Protein AF-A0A392QJF7-F1 (afdb_monomer_lite)

Structure (mmCIF, N/CA/C/O backbone):
data_AF-A0A392QJF7-F1
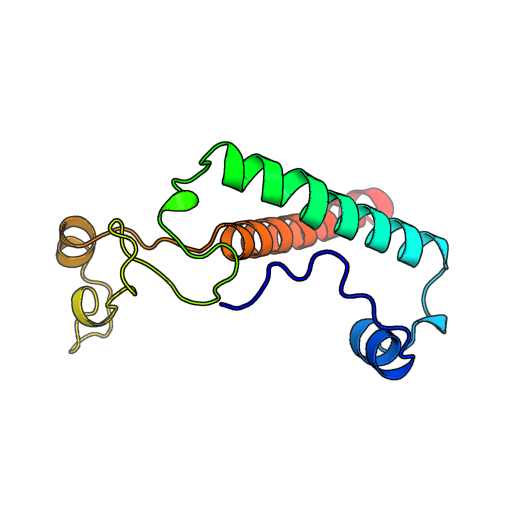#
_entry.id   AF-A0A392QJF7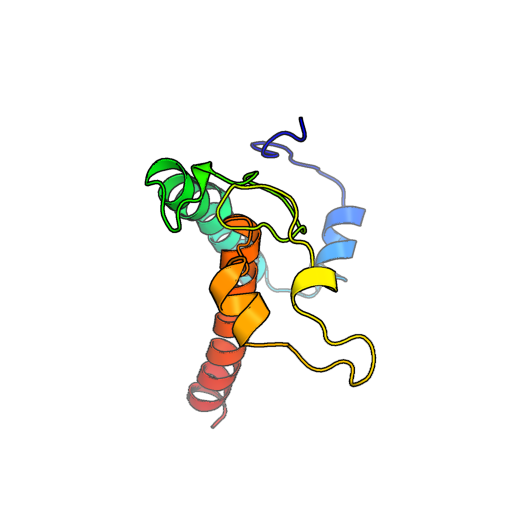-F1
#
loop_
_atom_site.group_PDB
_atom_site.id
_atom_site.type_symbol
_atom_site.label_atom_id
_atom_site.label_alt_id
_atom_site.label_comp_id
_atom_site.label_asym_id
_atom_site.label_entity_id
_atom_site.label_seq_id
_atom_site.pdbx_PDB_ins_code
_atom_site.Cartn_x
_atom_site.Cartn_y
_atom_site.Cartn_z
_atom_site.occupancy
_atom_site.B_iso_or_equiv
_atom_site.auth_seq_id
_atom_site.auth_comp_id
_atom_site.auth_asym_id
_atom_site.auth_atom_id
_atom_site.pdbx_PDB_model_num
ATOM 1 N N . MET A 1 1 ? -19.305 6.617 -4.515 1.00 39.62 1 MET A N 1
ATOM 2 C CA . MET A 1 1 ? -18.399 5.533 -4.952 1.00 39.62 1 MET A CA 1
ATOM 3 C C . MET A 1 1 ? -17.174 6.193 -5.564 1.00 39.62 1 MET A C 1
ATOM 5 O O . MET A 1 1 ? -17.334 6.914 -6.539 1.00 39.62 1 MET A O 1
ATOM 9 N N . LYS A 1 2 ? -15.989 6.063 -4.955 1.00 51.66 2 LYS A N 1
ATOM 10 C CA . LYS A 1 2 ? -14.737 6.485 -5.599 1.00 51.66 2 LYS A CA 1
ATOM 11 C C . LYS A 1 2 ? -14.326 5.339 -6.522 1.00 51.66 2 LYS A C 1
ATOM 13 O O . LYS A 1 2 ? -14.190 4.215 -6.050 1.00 51.66 2 LYS A O 1
ATOM 18 N N . GLY A 1 3 ? -14.277 5.592 -7.828 1.00 57.31 3 GLY A N 1
ATOM 19 C CA . GLY A 1 3 ? -13.896 4.577 -8.810 1.00 57.31 3 GLY A CA 1
ATOM 20 C C . GLY A 1 3 ? -12.467 4.085 -8.577 1.00 57.31 3 GLY A C 1
ATOM 21 O O . GLY A 1 3 ? -11.666 4.772 -7.950 1.00 57.31 3 GLY A O 1
ATOM 22 N N . LEU A 1 4 ? -12.146 2.910 -9.116 1.00 65.31 4 LEU A N 1
ATOM 23 C CA . LEU A 1 4 ? -10.823 2.282 -9.006 1.00 65.31 4 LEU A CA 1
ATOM 24 C C . LEU A 1 4 ? -9.702 3.093 -9.695 1.00 65.31 4 LEU A C 1
ATOM 26 O O . LEU A 1 4 ? -8.532 2.772 -9.547 1.00 65.31 4 LEU A O 1
ATOM 30 N N . GLY A 1 5 ? -10.052 4.134 -10.462 1.00 66.12 5 GLY A N 1
ATOM 31 C CA . GLY A 1 5 ? -9.090 4.968 -11.188 1.00 66.12 5 GLY A CA 1
ATOM 32 C C . GLY A 1 5 ? -8.476 4.290 -12.418 1.00 66.12 5 GLY A C 1
ATOM 33 O O . GLY A 1 5 ? -7.550 4.841 -13.008 1.00 66.12 5 GLY A O 1
ATOM 34 N N . ILE A 1 6 ? -8.991 3.121 -12.827 1.00 67.50 6 ILE A N 1
ATOM 35 C CA . ILE A 1 6 ? -8.566 2.413 -14.045 1.00 67.50 6 ILE A CA 1
ATOM 36 C C . ILE A 1 6 ? -8.667 3.369 -15.238 1.00 67.50 6 ILE A C 1
ATOM 38 O O . ILE A 1 6 ? -9.746 3.878 -15.537 1.00 67.50 6 ILE A O 1
ATOM 42 N N . GLY A 1 7 ? -7.542 3.600 -15.916 1.00 68.50 7 GLY A N 1
ATOM 43 C CA . GLY A 1 7 ? -7.481 4.459 -17.100 1.00 68.50 7 GLY A CA 1
ATOM 44 C C . GLY A 1 7 ? -7.513 5.968 -16.828 1.00 68.50 7 GLY A C 1
ATOM 45 O O . GLY A 1 7 ? -7.629 6.743 -17.775 1.00 68.50 7 GLY A O 1
ATOM 46 N N . SER A 1 8 ? -7.400 6.409 -15.570 1.00 72.19 8 SER A N 1
ATOM 47 C CA . SER A 1 8 ? -7.296 7.832 -15.228 1.00 72.19 8 SER A CA 1
ATOM 48 C C . SER A 1 8 ? -5.885 8.353 -15.516 1.00 72.19 8 SER A C 1
ATOM 50 O O . SER A 1 8 ? -5.061 8.479 -14.612 1.00 72.19 8 SER A O 1
ATOM 52 N N . PHE A 1 9 ? -5.598 8.640 -16.784 1.00 71.25 9 PHE A N 1
ATOM 53 C CA . PHE A 1 9 ? -4.339 9.251 -17.204 1.00 71.25 9 PHE A CA 1
ATOM 54 C C . PHE A 1 9 ? -4.475 10.773 -17.276 1.00 71.25 9 PHE A C 1
ATOM 56 O O . PHE A 1 9 ? -5.446 11.293 -17.822 1.00 71.25 9 PHE A O 1
ATOM 63 N N . ALA A 1 10 ? -3.477 11.482 -16.755 1.00 71.50 10 ALA A N 1
ATOM 64 C CA . ALA A 1 10 ? -3.340 12.924 -16.902 1.00 71.50 10 ALA A CA 1
ATOM 65 C C . ALA A 1 10 ? -2.040 13.225 -17.655 1.00 71.50 10 ALA A C 1
ATOM 67 O O . ALA A 1 10 ? -0.979 12.715 -17.298 1.00 71.50 10 ALA A O 1
ATOM 68 N N . LEU A 1 11 ? -2.126 14.056 -18.694 1.00 76.56 11 LEU A N 1
ATOM 69 C CA . LEU A 1 11 ? -0.970 14.581 -19.426 1.00 76.56 11 LEU A CA 1
ATOM 70 C C . LEU A 1 11 ? -0.654 15.992 -18.919 1.00 76.56 11 LEU A C 1
ATOM 72 O O . LEU A 1 11 ? -0.739 16.964 -19.664 1.00 76.56 11 LEU A O 1
ATOM 76 N N . ASP A 1 12 ? -0.356 16.103 -17.626 1.00 82.38 12 ASP A N 1
ATOM 77 C CA . ASP A 1 12 ? -0.013 17.369 -16.981 1.00 82.38 12 ASP A CA 1
ATOM 78 C C . ASP A 1 12 ? 1.422 17.330 -16.449 1.00 82.38 12 ASP A C 1
ATOM 80 O O . ASP A 1 12 ? 1.769 16.525 -15.582 1.00 82.38 12 ASP A O 1
ATOM 84 N N . TRP A 1 13 ? 2.254 18.235 -16.966 1.00 78.62 13 TRP A N 1
ATOM 85 C CA . TRP A 1 13 ? 3.652 18.354 -16.568 1.00 78.62 13 TRP A CA 1
ATOM 86 C C . TRP A 1 13 ? 3.803 18.742 -15.093 1.00 78.62 13 TRP A C 1
ATOM 88 O O . TRP A 1 13 ? 4.743 18.281 -14.449 1.00 78.62 13 TRP A O 1
ATOM 98 N N . ASN A 1 14 ? 2.863 19.510 -14.525 1.00 80.12 14 ASN A N 1
ATOM 99 C CA . ASN A 1 14 ? 2.905 19.875 -13.107 1.00 80.12 14 ASN A CA 1
ATOM 100 C C . ASN A 1 14 ? 2.695 18.662 -12.198 1.00 80.12 14 ASN A C 1
ATOM 102 O O . ASN A 1 14 ? 3.372 18.539 -11.182 1.00 80.12 14 ASN A O 1
ATOM 106 N N . THR A 1 15 ? 1.817 17.733 -12.572 1.00 78.19 15 THR A N 1
ATOM 107 C CA . THR A 1 15 ? 1.613 16.476 -11.838 1.00 78.19 15 THR A CA 1
ATOM 108 C C . THR A 1 15 ? 2.868 15.598 -11.874 1.00 78.19 15 THR A C 1
ATOM 110 O O . THR A 1 15 ? 3.293 15.078 -10.841 1.00 78.19 15 THR A O 1
ATOM 113 N N . VAL A 1 16 ? 3.510 15.469 -13.041 1.00 75.38 16 VAL A N 1
ATOM 114 C CA . VAL A 1 16 ? 4.746 14.678 -13.192 1.00 75.38 16 VAL A CA 1
ATOM 115 C C . VAL A 1 16 ? 5.903 15.320 -12.418 1.00 75.38 16 VAL A C 1
ATOM 117 O O . VAL A 1 16 ? 6.620 14.628 -11.693 1.00 75.38 16 VAL A O 1
ATOM 120 N N . ALA A 1 17 ? 6.063 16.642 -12.523 1.00 79.19 17 ALA A N 1
ATOM 121 C CA . ALA A 1 17 ? 7.065 17.389 -11.771 1.00 79.19 17 ALA A CA 1
ATOM 122 C C . ALA A 1 17 ? 6.788 17.378 -10.262 1.00 79.19 17 ALA A C 1
ATOM 124 O O . ALA A 1 17 ? 7.720 17.267 -9.483 1.00 79.19 17 ALA A O 1
ATOM 125 N N . GLY A 1 18 ? 5.529 17.402 -9.825 1.00 78.94 18 GLY A N 1
ATOM 126 C CA . GLY A 1 18 ? 5.173 17.293 -8.410 1.00 78.94 18 GLY A CA 1
ATOM 127 C C . GLY A 1 18 ? 5.546 15.941 -7.795 1.00 78.94 18 GLY A C 1
ATOM 128 O O . GLY A 1 18 ? 5.970 15.894 -6.644 1.00 78.94 18 GLY A O 1
ATOM 129 N N . PHE A 1 19 ? 5.436 14.848 -8.558 1.00 74.75 19 PHE A N 1
ATOM 130 C CA . PHE A 1 19 ? 5.784 13.506 -8.077 1.00 74.75 19 PHE A CA 1
ATOM 131 C C . PHE A 1 19 ? 7.292 13.226 -8.120 1.00 74.75 19 PHE A C 1
ATOM 133 O O . PHE A 1 19 ? 7.852 12.677 -7.175 1.00 74.75 19 PHE A O 1
ATOM 140 N N . LEU A 1 20 ? 7.966 13.617 -9.205 1.00 74.56 20 LEU A N 1
ATOM 141 C CA . LEU A 1 20 ? 9.398 13.364 -9.395 1.00 74.56 20 LEU A CA 1
ATOM 142 C C . LEU A 1 20 ? 10.284 14.532 -8.943 1.00 74.56 20 LEU A C 1
ATOM 144 O O . LEU A 1 20 ? 11.499 14.443 -9.062 1.00 74.56 20 LEU A O 1
ATOM 148 N N . THR A 1 21 ? 9.726 15.636 -8.441 1.00 73.12 21 THR A N 1
ATOM 149 C CA . THR A 1 21 ? 10.388 16.953 -8.289 1.00 73.12 21 THR A CA 1
ATOM 150 C C . THR A 1 21 ? 10.869 17.544 -9.624 1.00 73.12 21 THR A C 1
ATOM 152 O O . THR A 1 21 ? 10.407 18.596 -10.059 1.00 73.12 21 THR A O 1
ATOM 155 N N . SER A 1 22 ? 11.791 16.861 -10.305 1.00 78.38 22 SER A N 1
ATOM 156 C CA . SER A 1 22 ? 12.255 17.175 -11.654 1.00 78.38 22 SER A CA 1
ATOM 157 C C . SER A 1 22 ? 12.426 15.876 -12.447 1.00 78.38 22 SER A C 1
ATOM 159 O O . SER A 1 22 ? 13.408 15.159 -12.251 1.00 78.38 22 SER A O 1
ATOM 161 N N . PRO A 1 23 ? 11.512 15.554 -13.378 1.00 68.81 23 PRO A N 1
ATOM 162 C CA . PRO A 1 23 ? 11.583 14.327 -14.174 1.00 68.81 23 PRO A CA 1
ATOM 163 C C . PRO A 1 23 ? 12.846 14.266 -15.042 1.00 68.81 23 PRO A C 1
ATOM 165 O O . PRO A 1 23 ? 13.374 13.190 -15.296 1.00 68.81 23 PRO A O 1
ATOM 168 N N . LEU A 1 24 ? 13.361 15.432 -15.451 1.00 78.25 24 LEU A N 1
ATOM 169 C CA . LEU A 1 24 ? 14.598 15.583 -16.224 1.00 78.25 24 LEU A CA 1
ATOM 170 C C . LEU A 1 24 ? 15.858 15.181 -15.443 1.00 78.25 24 LEU A C 1
ATOM 172 O O . LEU A 1 24 ? 16.898 14.959 -16.055 1.00 78.25 24 LEU A O 1
ATOM 176 N N . ALA A 1 25 ? 15.784 15.101 -14.111 1.00 82.69 25 ALA A N 1
ATOM 177 C CA . ALA A 1 25 ? 16.912 14.706 -13.273 1.00 82.69 25 ALA A CA 1
ATOM 178 C C . ALA A 1 25 ? 17.142 13.184 -13.247 1.00 82.69 25 ALA A C 1
ATOM 180 O O . ALA A 1 25 ? 18.217 12.739 -12.848 1.00 82.69 25 ALA A O 1
ATOM 181 N N . PHE A 1 26 ? 16.156 12.384 -13.668 1.00 81.94 26 PHE A N 1
ATOM 182 C CA . PHE A 1 26 ? 16.225 10.925 -13.621 1.00 81.94 26 PHE A CA 1
ATOM 183 C C . PHE A 1 26 ? 16.455 10.335 -15.018 1.00 81.94 26 PHE A C 1
ATOM 185 O O . PHE A 1 26 ? 15.842 10.781 -15.989 1.00 81.94 26 PHE A O 1
ATOM 192 N N . PRO A 1 27 ? 17.299 9.295 -15.155 1.00 86.81 27 PRO A N 1
ATOM 193 C CA . PRO A 1 27 ? 17.479 8.621 -16.434 1.00 86.81 27 PRO A CA 1
ATOM 194 C C . PRO A 1 27 ? 16.166 7.963 -16.879 1.00 86.81 27 PRO A C 1
ATOM 196 O O . PRO A 1 27 ? 15.471 7.335 -16.078 1.00 86.81 27 PRO A O 1
ATOM 199 N N . GLY A 1 28 ? 15.845 8.041 -18.175 1.00 84.69 28 GLY A N 1
ATOM 200 C CA . GLY A 1 28 ? 14.570 7.542 -18.713 1.00 84.69 28 GLY A CA 1
ATOM 201 C C . GLY A 1 28 ? 14.299 6.062 -18.413 1.00 84.69 28 GLY A C 1
ATOM 202 O O . GLY A 1 28 ? 13.160 5.680 -18.161 1.00 84.69 28 GLY A O 1
ATOM 203 N N . PHE A 1 29 ? 15.348 5.236 -18.342 1.00 87.69 29 PHE A N 1
ATOM 204 C CA . PHE A 1 29 ? 15.224 3.833 -17.938 1.00 87.69 29 PHE A CA 1
ATOM 205 C C . PHE A 1 29 ? 14.659 3.665 -16.517 1.00 87.69 29 PHE A C 1
ATOM 207 O O . PHE A 1 29 ? 13.823 2.792 -16.298 1.00 87.69 29 PHE A O 1
ATOM 214 N N . ALA A 1 30 ? 15.060 4.511 -15.561 1.00 86.62 30 ALA A N 1
ATOM 215 C CA . ALA A 1 30 ? 14.543 4.452 -14.193 1.00 86.62 30 ALA A CA 1
ATOM 216 C C . ALA A 1 30 ? 13.049 4.807 -14.145 1.00 86.62 30 ALA A C 1
ATOM 218 O O . ALA A 1 30 ? 12.277 4.143 -13.455 1.00 86.62 30 ALA A O 1
ATOM 219 N N . ILE A 1 31 ? 12.630 5.796 -14.941 1.00 85.19 31 ILE A N 1
ATOM 220 C CA . ILE A 1 31 ? 11.221 6.187 -15.070 1.00 85.19 31 ILE A CA 1
ATOM 221 C C . ILE A 1 31 ? 10.395 5.031 -15.653 1.00 85.19 31 ILE A C 1
ATOM 223 O O . ILE A 1 31 ? 9.335 4.703 -15.122 1.00 85.19 31 ILE A O 1
ATOM 227 N N . ILE A 1 32 ? 10.888 4.374 -16.709 1.00 88.69 32 ILE A N 1
ATOM 228 C CA . ILE A 1 32 ? 10.214 3.219 -17.321 1.00 88.69 32 ILE A CA 1
ATOM 229 C C . ILE A 1 32 ? 10.123 2.051 -16.333 1.00 88.69 32 ILE A C 1
ATOM 231 O O . ILE A 1 32 ? 9.062 1.446 -16.216 1.00 88.69 32 ILE A O 1
ATOM 235 N N . ASN A 1 33 ? 11.194 1.749 -15.594 1.00 90.38 33 ASN A N 1
ATOM 236 C CA . ASN A 1 33 ? 11.188 0.695 -14.577 1.00 90.38 33 ASN A CA 1
ATOM 237 C C . ASN A 1 33 ? 10.115 0.962 -13.505 1.00 90.38 33 ASN A C 1
ATOM 239 O O . ASN A 1 33 ? 9.282 0.098 -13.232 1.00 90.38 33 ASN A O 1
ATOM 243 N N . MET A 1 34 ? 10.053 2.193 -12.987 1.00 87.25 34 MET A N 1
ATOM 244 C CA . MET A 1 34 ? 9.020 2.606 -12.035 1.00 87.25 34 MET A CA 1
ATOM 245 C C . MET A 1 34 ? 7.605 2.470 -12.616 1.00 87.25 34 MET A C 1
ATOM 247 O O . MET A 1 34 ? 6.714 1.957 -11.940 1.00 87.25 34 MET A O 1
ATOM 251 N N . LEU A 1 35 ? 7.393 2.878 -13.873 1.00 87.56 35 LEU A N 1
ATOM 252 C CA . LEU A 1 35 ? 6.106 2.738 -14.560 1.00 87.56 35 LEU A CA 1
ATOM 253 C C . LEU A 1 35 ? 5.693 1.264 -14.689 1.00 87.56 35 LEU A C 1
ATOM 255 O O . LEU A 1 35 ? 4.543 0.923 -14.422 1.00 87.56 35 LEU A O 1
ATOM 259 N N . VAL A 1 36 ? 6.623 0.384 -15.069 1.00 92.88 36 VAL A N 1
ATOM 260 C CA . VAL A 1 36 ? 6.374 -1.062 -15.155 1.00 92.88 36 VAL A CA 1
ATOM 261 C C . VAL A 1 36 ? 5.997 -1.617 -13.782 1.00 92.88 36 VAL A C 1
ATOM 263 O O . VAL A 1 36 ? 4.996 -2.323 -13.674 1.00 92.88 36 VAL A O 1
ATOM 266 N N . GLY A 1 37 ? 6.731 -1.251 -12.726 1.00 91.38 37 GLY A N 1
ATOM 267 C CA . GLY A 1 37 ? 6.411 -1.636 -11.349 1.00 91.38 37 GLY A CA 1
ATOM 268 C C . GLY A 1 37 ? 5.016 -1.174 -10.917 1.00 91.38 37 GLY A C 1
ATOM 269 O O . GLY A 1 37 ? 4.241 -1.968 -10.388 1.00 91.38 37 GLY A O 1
ATOM 270 N N . PHE A 1 38 ? 4.657 0.075 -11.223 1.00 88.31 38 PHE A N 1
ATOM 271 C CA . PHE A 1 38 ? 3.322 0.621 -10.974 1.00 88.31 38 PHE A CA 1
ATOM 272 C C . PHE A 1 38 ? 2.226 -0.167 -11.706 1.00 88.31 38 PHE A C 1
ATOM 274 O O . PHE A 1 38 ? 1.217 -0.527 -11.099 1.00 88.31 38 PHE A O 1
ATOM 281 N N . VAL A 1 39 ? 2.423 -0.472 -12.994 1.00 90.38 39 VAL A N 1
ATOM 282 C CA . VAL A 1 39 ? 1.448 -1.229 -13.792 1.00 90.38 39 VAL A CA 1
ATOM 283 C C . VAL A 1 39 ? 1.267 -2.638 -13.233 1.00 90.38 39 VAL A C 1
ATOM 285 O O . VAL A 1 39 ? 0.133 -3.076 -13.046 1.00 90.38 39 VAL A O 1
ATOM 288 N N . LEU A 1 40 ? 2.361 -3.332 -12.914 1.00 93.00 40 LEU A N 1
ATOM 289 C CA . LEU A 1 40 ? 2.305 -4.657 -12.295 1.00 93.00 40 LEU A CA 1
ATOM 290 C C . LEU A 1 40 ? 1.572 -4.608 -10.951 1.00 93.00 40 LEU A C 1
ATOM 292 O O . LEU A 1 40 ? 0.720 -5.449 -10.674 1.00 93.00 40 LEU A O 1
ATOM 296 N N . TYR A 1 41 ? 1.841 -3.601 -10.127 1.00 90.62 41 TYR A N 1
ATOM 297 C CA . TYR A 1 41 ? 1.190 -3.470 -8.833 1.00 90.62 41 TYR A CA 1
ATOM 298 C C . TYR A 1 41 ? -0.325 -3.233 -8.958 1.00 90.62 41 TYR A C 1
ATOM 300 O O . TYR A 1 41 ? -1.126 -4.015 -8.440 1.00 90.62 41 TYR A O 1
ATOM 308 N N . ILE A 1 42 ? -0.730 -2.198 -9.697 1.00 87.69 42 ILE A N 1
ATOM 309 C CA . ILE A 1 42 ? -2.129 -1.757 -9.775 1.00 87.69 42 ILE A CA 1
ATOM 310 C C . ILE A 1 42 ? -2.994 -2.689 -10.625 1.00 87.69 42 ILE A C 1
ATOM 312 O O . ILE A 1 42 ? -4.157 -2.901 -10.290 1.00 87.69 42 ILE A O 1
ATOM 316 N N . TYR A 1 43 ? -2.458 -3.250 -11.713 1.00 88.25 43 TYR A N 1
ATOM 317 C CA . TYR A 1 43 ? -3.245 -4.043 -12.664 1.00 88.25 43 TYR A CA 1
ATOM 318 C C . TYR A 1 43 ? -3.066 -5.553 -12.524 1.00 88.25 43 TYR A C 1
ATOM 320 O O . TYR A 1 43 ? -3.871 -6.298 -13.080 1.00 88.25 43 TYR A O 1
ATOM 328 N N . VAL A 1 44 ? -2.057 -6.022 -11.785 1.00 91.88 44 VAL A N 1
ATOM 329 C CA . VAL A 1 44 ? -1.827 -7.460 -11.581 1.00 91.88 44 VAL A CA 1
ATOM 330 C C . VAL A 1 44 ? -1.973 -7.825 -10.109 1.00 91.88 44 VAL A C 1
ATOM 332 O O . VAL A 1 44 ? -2.877 -8.584 -9.766 1.00 91.88 44 VAL A O 1
ATOM 335 N N . VAL A 1 45 ? -1.148 -7.261 -9.223 1.00 92.69 45 VAL A N 1
ATOM 336 C CA . VAL A 1 45 ? -1.117 -7.652 -7.801 1.00 92.69 45 VAL A CA 1
ATOM 337 C C . VAL A 1 45 ? -2.441 -7.340 -7.102 1.00 92.69 45 VAL A C 1
ATOM 339 O O . VAL A 1 45 ? -3.079 -8.252 -6.576 1.00 92.69 45 VAL A O 1
ATOM 342 N N . ILE A 1 46 ? -2.893 -6.081 -7.139 1.00 91.12 46 ILE A N 1
ATOM 343 C CA . ILE A 1 46 ? -4.119 -5.662 -6.444 1.00 91.12 46 ILE A CA 1
ATOM 344 C C . ILE A 1 46 ? -5.361 -6.428 -6.936 1.00 91.12 46 ILE A C 1
ATOM 346 O O . ILE A 1 46 ? -6.102 -6.945 -6.092 1.00 91.12 46 ILE A O 1
ATOM 350 N N . PRO A 1 47 ? -5.599 -6.582 -8.255 1.00 89.25 47 PRO A N 1
ATOM 351 C CA . PRO A 1 47 ? -6.710 -7.383 -8.749 1.00 89.25 47 PRO A CA 1
ATOM 352 C C . PRO A 1 47 ? -6.625 -8.849 -8.324 1.00 89.25 47 PRO A C 1
ATOM 354 O O . PRO A 1 47 ? -7.592 -9.393 -7.794 1.00 89.25 47 PRO A O 1
ATOM 357 N N . ILE A 1 48 ? -5.472 -9.502 -8.477 1.00 92.31 48 ILE A N 1
ATOM 358 C CA . ILE A 1 48 ? -5.348 -10.908 -8.077 1.00 92.31 48 ILE A CA 1
ATOM 359 C C . ILE A 1 48 ? -5.700 -11.065 -6.595 1.00 92.31 48 ILE A C 1
ATOM 361 O O . ILE A 1 48 ? -6.547 -11.893 -6.264 1.00 92.31 48 ILE A O 1
ATOM 365 N N . SER A 1 49 ? -5.142 -10.223 -5.723 1.00 91.25 49 SER A N 1
ATOM 366 C CA . SER A 1 49 ? -5.394 -10.289 -4.282 1.00 91.25 49 SER A CA 1
ATOM 367 C C . SER A 1 49 ? -6.846 -9.996 -3.895 1.00 91.25 49 SER A C 1
ATOM 369 O O . SER A 1 49 ? -7.402 -10.678 -3.033 1.00 91.25 49 SER A O 1
ATOM 371 N N . TYR A 1 50 ? -7.493 -9.013 -4.527 1.00 89.19 50 TY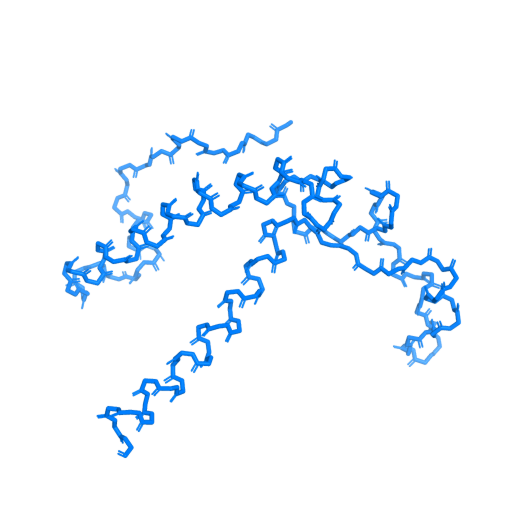R A N 1
ATOM 372 C CA . TYR A 1 50 ? -8.885 -8.677 -4.219 1.00 89.19 50 TYR A CA 1
ATOM 373 C C . TYR A 1 50 ? -9.856 -9.774 -4.681 1.00 89.19 50 TYR A C 1
ATOM 375 O O . TYR A 1 50 ? -10.727 -10.217 -3.925 1.00 89.19 50 TYR A O 1
ATOM 383 N N . TRP A 1 51 ? -9.700 -10.267 -5.913 1.00 88.00 51 TRP A N 1
ATOM 384 C CA . TRP A 1 51 ? -10.602 -11.278 -6.468 1.00 88.00 51 TRP A CA 1
ATOM 385 C C . TRP A 1 51 ? -10.403 -12.659 -5.839 1.00 88.00 51 TRP A C 1
ATOM 387 O O . TRP A 1 51 ? -11.403 -13.350 -5.603 1.00 88.00 51 TRP A O 1
ATOM 397 N N . SER A 1 52 ? -9.169 -13.016 -5.464 1.00 91.00 52 SER A N 1
ATOM 398 C CA . SER A 1 52 ? -8.867 -14.229 -4.693 1.00 91.00 52 SER A CA 1
ATOM 399 C C . SER A 1 52 ? -9.328 -14.153 -3.231 1.00 91.00 52 SER A C 1
ATOM 401 O O . SER A 1 52 ? -9.127 -15.109 -2.489 1.00 91.00 52 SER A O 1
ATOM 403 N N . ASN A 1 53 ? -9.930 -13.033 -2.805 1.00 89.12 53 ASN A N 1
ATOM 404 C CA . ASN A 1 53 ? -10.305 -12.752 -1.417 1.00 89.12 53 ASN A CA 1
ATOM 405 C C . ASN A 1 53 ? -9.136 -12.946 -0.434 1.00 89.12 53 ASN A C 1
ATOM 407 O O . ASN A 1 53 ? -9.315 -13.437 0.681 1.00 89.12 53 ASN A O 1
ATOM 411 N N . PHE A 1 54 ? -7.922 -12.587 -0.858 1.00 87.00 54 PHE A N 1
ATOM 412 C CA . PHE A 1 54 ? -6.765 -12.621 0.023 1.00 87.00 54 PHE A CA 1
ATOM 413 C C . PHE A 1 54 ? -6.992 -11.655 1.190 1.00 87.00 54 PHE A C 1
ATOM 415 O O . PHE A 1 54 ? -7.499 -10.554 0.981 1.00 87.00 54 PHE A O 1
ATOM 422 N N . TYR A 1 55 ? -6.644 -12.062 2.415 1.00 84.38 55 TYR A N 1
ATOM 423 C CA . TYR A 1 55 ? -6.819 -11.237 3.620 1.00 84.38 55 TYR A CA 1
ATOM 424 C C . TYR A 1 55 ? -8.279 -10.787 3.875 1.00 84.38 55 TYR A C 1
ATOM 426 O O . TYR A 1 55 ? -8.521 -9.724 4.439 1.00 84.38 55 TYR A O 1
ATOM 434 N N . ASP A 1 56 ? -9.276 -11.570 3.441 1.00 87.38 56 ASP A N 1
ATOM 435 C CA . ASP A 1 56 ? -10.694 -11.179 3.516 1.00 87.38 56 ASP A CA 1
ATOM 436 C C . ASP A 1 56 ? -10.984 -9.805 2.875 1.00 87.38 56 ASP A C 1
ATOM 438 O O . ASP A 1 56 ? -11.906 -9.090 3.276 1.00 87.38 56 ASP A O 1
ATOM 442 N N . ALA A 1 57 ? -10.209 -9.432 1.849 1.00 84.50 57 ALA A N 1
ATOM 443 C CA . ALA A 1 57 ? -10.247 -8.111 1.224 1.00 84.50 57 ALA A CA 1
ATOM 444 C C . ALA A 1 57 ? -11.645 -7.666 0.768 1.00 84.50 57 ALA A C 1
ATOM 446 O O . ALA A 1 57 ? -11.910 -6.467 0.711 1.00 84.50 57 ALA A O 1
ATOM 447 N N . LYS A 1 58 ? -12.559 -8.599 0.467 1.00 86.12 58 LYS A N 1
ATOM 448 C CA . LYS A 1 58 ? -13.933 -8.282 0.040 1.00 86.12 58 LYS A CA 1
ATOM 449 C C . LYS A 1 58 ? -14.799 -7.676 1.147 1.00 86.12 58 LYS A C 1
ATOM 451 O O . LYS A 1 58 ? -15.818 -7.070 0.827 1.00 86.12 58 LYS A O 1
ATOM 456 N N . LYS A 1 59 ? -14.415 -7.816 2.420 1.00 87.00 59 LYS A N 1
ATOM 457 C CA . LYS A 1 59 ? -15.113 -7.193 3.559 1.00 87.00 59 LYS A CA 1
ATOM 458 C C . LYS A 1 59 ? -14.870 -5.685 3.644 1.00 87.00 59 LYS A C 1
ATOM 460 O O . LYS A 1 59 ? -15.639 -4.984 4.294 1.00 87.00 59 LYS A O 1
ATOM 465 N N . PHE A 1 60 ? -13.823 -5.186 2.987 1.00 87.94 60 PHE A N 1
ATOM 466 C CA . PHE A 1 60 ? -13.372 -3.802 3.099 1.00 87.94 60 PHE A CA 1
ATOM 467 C C . PHE A 1 60 ? -13.440 -3.081 1.745 1.00 87.94 60 PHE A C 1
ATOM 469 O O . PHE A 1 60 ? -13.369 -3.715 0.687 1.00 87.94 60 PHE A O 1
ATOM 476 N N . PRO A 1 61 ? -13.547 -1.740 1.733 1.00 86.81 61 PRO A N 1
ATOM 477 C CA . PRO A 1 61 ? -13.370 -0.964 0.513 1.00 86.81 61 PRO A CA 1
ATOM 478 C C . PRO A 1 61 ? -11.978 -1.202 -0.082 1.00 86.81 61 PRO A C 1
ATOM 480 O O . PRO A 1 61 ? -10.987 -1.227 0.644 1.00 86.81 61 PRO A O 1
ATOM 483 N N . LEU A 1 62 ? -11.900 -1.324 -1.410 1.00 84.88 62 LEU A N 1
ATOM 484 C CA . LEU A 1 62 ? -10.648 -1.626 -2.113 1.00 84.88 62 LEU A CA 1
ATOM 485 C C . LEU A 1 62 ? -9.591 -0.520 -1.909 1.00 84.88 62 LEU A C 1
ATOM 487 O O . LEU A 1 62 ? -8.434 -0.822 -1.629 1.00 84.88 62 LEU A O 1
ATOM 491 N N . ILE A 1 63 ? -10.011 0.750 -1.975 1.00 85.62 63 ILE A N 1
ATOM 492 C CA . ILE A 1 63 ? -9.191 1.928 -1.654 1.00 85.62 63 ILE A CA 1
ATOM 493 C C . ILE A 1 63 ? -9.778 2.595 -0.407 1.00 85.62 63 ILE A C 1
ATOM 495 O O . ILE A 1 63 ? -10.865 3.176 -0.467 1.00 85.62 63 ILE A O 1
ATOM 499 N N . SER A 1 64 ? -9.065 2.545 0.717 1.00 86.94 64 SER A N 1
ATOM 500 C CA . SER A 1 64 ? -9.415 3.309 1.920 1.00 86.94 64 SER A CA 1
ATOM 501 C C . SER A 1 64 ? -8.195 3.505 2.824 1.00 86.94 64 SER A C 1
ATOM 503 O O . SER A 1 64 ? -7.522 2.515 3.116 1.00 86.94 64 SER A O 1
ATOM 505 N N . PRO A 1 65 ? -7.940 4.730 3.322 1.00 85.38 65 PRO A N 1
ATOM 506 C CA . PRO A 1 65 ? -6.928 4.975 4.350 1.00 85.38 65 PRO A CA 1
ATOM 507 C C . PRO A 1 65 ? -7.423 4.627 5.766 1.00 85.38 65 PRO A C 1
ATOM 509 O O . PRO A 1 65 ? -6.661 4.705 6.723 1.00 85.38 65 PRO A O 1
ATOM 512 N N . HIS A 1 66 ? -8.710 4.303 5.926 1.00 89.75 66 HIS A N 1
ATOM 513 C CA . HIS A 1 66 ? -9.297 3.984 7.225 1.00 89.75 66 HIS A CA 1
ATOM 514 C C . HIS A 1 66 ? -9.013 2.542 7.649 1.00 89.75 66 HIS A C 1
ATOM 516 O O . HIS A 1 66 ? -8.820 1.655 6.814 1.00 89.75 66 HIS A O 1
ATOM 522 N N . THR A 1 67 ? -9.046 2.326 8.961 1.00 92.00 67 THR A N 1
ATOM 523 C 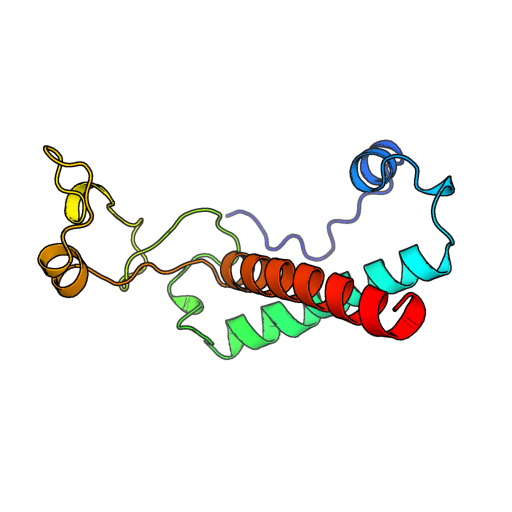CA . THR A 1 67 ? -8.914 1.021 9.605 1.00 92.00 67 THR A CA 1
ATOM 524 C C . THR A 1 67 ? -10.291 0.439 9.914 1.00 92.00 67 THR A C 1
ATOM 526 O O . THR A 1 67 ? -11.255 1.170 10.166 1.00 92.00 67 THR A O 1
ATOM 529 N N . PHE A 1 68 ? -10.388 -0.885 9.889 1.00 93.38 68 PHE A N 1
ATOM 530 C CA . PHE A 1 68 ? -11.639 -1.622 10.032 1.00 93.38 68 PHE A CA 1
ATOM 531 C C . PHE A 1 68 ? -11.528 -2.715 11.095 1.00 93.38 68 PHE A C 1
ATOM 533 O O . PHE A 1 68 ? -10.436 -3.198 11.400 1.00 93.38 68 PHE A O 1
ATOM 540 N N . ASP A 1 69 ? -12.665 -3.102 11.660 1.00 92.75 69 ASP A N 1
ATOM 541 C CA . ASP A 1 69 ? -12.791 -4.317 12.464 1.00 92.75 69 ASP A CA 1
ATOM 542 C C . ASP A 1 69 ? -13.115 -5.542 11.591 1.00 92.75 69 ASP A C 1
ATOM 544 O O . ASP A 1 69 ? -13.298 -5.433 10.379 1.00 92.75 69 ASP A O 1
ATOM 548 N N . PHE A 1 70 ? -13.192 -6.732 12.189 1.00 90.38 70 PHE A N 1
ATOM 549 C CA . PHE A 1 70 ? -13.417 -7.983 11.458 1.00 90.38 70 PHE A CA 1
ATOM 550 C C . PHE A 1 70 ? -14.749 -8.015 10.684 1.00 90.38 70 PHE A C 1
ATOM 552 O O . PHE A 1 70 ? -14.905 -8.832 9.769 1.00 90.38 70 PHE A O 1
ATOM 559 N N . THR A 1 71 ? -15.710 -7.157 11.055 1.00 89.00 71 THR A N 1
ATOM 560 C CA . THR A 1 71 ? -17.030 -7.056 10.419 1.00 89.00 71 THR A CA 1
ATOM 561 C C . THR A 1 71 ? -17.034 -6.132 9.203 1.00 89.00 71 THR A C 1
ATOM 563 O O . THR A 1 71 ? -17.997 -6.143 8.440 1.00 89.00 71 THR A O 1
ATOM 566 N N . GLY A 1 72 ? -15.964 -5.358 8.994 1.00 87.00 72 GLY A N 1
ATOM 567 C CA . GLY A 1 72 ? -15.887 -4.336 7.948 1.00 87.00 72 GLY A CA 1
ATOM 568 C C . GLY A 1 72 ? -16.360 -2.952 8.395 1.00 87.00 72 GLY A C 1
ATOM 569 O O . GLY A 1 72 ? -16.386 -2.029 7.579 1.00 87.00 72 GLY A O 1
ATOM 570 N N . ALA A 1 73 ? -16.715 -2.771 9.671 1.00 91.00 73 ALA A N 1
ATOM 571 C CA . ALA A 1 73 ? -17.059 -1.465 10.220 1.00 91.00 73 ALA A CA 1
ATOM 572 C C . ALA A 1 73 ? -15.789 -0.659 10.564 1.00 91.00 73 ALA A C 1
ATOM 574 O O . ALA A 1 73 ? -14.731 -1.250 10.798 1.00 91.00 73 ALA A O 1
ATOM 575 N N . PRO A 1 74 ? -15.855 0.688 10.592 1.00 91.25 74 PRO A N 1
ATOM 576 C CA . PRO A 1 74 ? -14.732 1.517 11.024 1.00 91.25 74 PRO A CA 1
ATOM 577 C C . PRO A 1 74 ? -14.246 1.126 12.423 1.00 91.25 74 PRO A C 1
ATOM 579 O O . PRO A 1 74 ? -15.045 0.990 13.351 1.00 91.25 74 PRO A O 1
ATOM 582 N N . TYR A 1 75 ? -12.934 0.965 12.578 1.00 92.81 75 TYR A N 1
ATOM 583 C CA . TYR A 1 75 ? -12.338 0.479 13.818 1.00 92.81 75 TYR A CA 1
ATOM 584 C C . TYR A 1 75 ? -12.484 1.494 14.962 1.00 92.81 75 TYR A C 1
ATOM 586 O O . TYR A 1 75 ? -12.072 2.651 14.842 1.00 92.81 75 TYR A O 1
ATOM 594 N N . ASN A 1 76 ? -13.025 1.063 16.103 1.00 92.44 76 ASN A N 1
ATOM 595 C CA . ASN A 1 76 ? -13.192 1.926 17.272 1.00 92.44 76 ASN A CA 1
ATOM 596 C C . ASN A 1 76 ? -11.988 1.830 18.226 1.00 92.44 76 ASN A C 1
ATOM 598 O O . ASN A 1 76 ? -11.902 0.920 19.049 1.00 92.44 76 ASN A O 1
ATOM 602 N N . VAL A 1 77 ? -11.079 2.806 18.147 1.00 90.62 77 VAL A N 1
ATOM 603 C CA . VAL A 1 77 ? -9.859 2.858 18.976 1.00 90.62 77 VAL A CA 1
ATOM 604 C C . VAL A 1 77 ? -10.172 3.059 20.461 1.00 90.62 77 VAL A C 1
ATOM 606 O O . VAL A 1 77 ? -9.503 2.481 21.312 1.00 90.62 77 VAL A O 1
ATOM 609 N N . SER A 1 78 ? -11.223 3.809 20.798 1.00 89.81 78 SER A N 1
ATOM 610 C CA . SER A 1 78 ? -11.594 4.071 22.194 1.00 89.81 78 SER A CA 1
ATOM 611 C C . SER A 1 78 ? -12.013 2.813 22.957 1.00 89.81 78 SER A C 1
ATOM 613 O O . SER A 1 78 ? -12.020 2.835 24.181 1.00 89.81 78 SER A O 1
ATOM 615 N N . ARG A 1 79 ? -12.354 1.719 22.259 1.00 88.06 79 ARG A N 1
ATOM 616 C CA . ARG A 1 79 ? -12.675 0.426 22.884 1.00 88.06 79 ARG A CA 1
ATOM 617 C C . ARG A 1 79 ? -11.461 -0.332 23.402 1.00 88.06 79 ARG A C 1
ATOM 619 O O . ARG A 1 79 ? -11.634 -1.175 24.269 1.00 88.06 79 ARG A O 1
ATOM 626 N N . ILE A 1 80 ? -10.281 -0.069 22.851 1.00 91.44 80 ILE A N 1
ATOM 627 C CA . ILE A 1 80 ? -9.049 -0.806 23.168 1.00 91.44 80 ILE A CA 1
ATOM 628 C C . ILE A 1 80 ? -8.017 0.066 23.883 1.00 91.44 80 ILE A C 1
ATOM 630 O O . ILE A 1 80 ? -6.910 -0.388 24.148 1.00 91.44 80 ILE A O 1
ATOM 634 N N . LEU A 1 81 ? -8.346 1.333 24.131 1.00 92.06 81 LEU A N 1
ATOM 635 C CA . LEU A 1 81 ? -7.443 2.303 24.728 1.00 92.06 81 LEU A CA 1
ATOM 636 C C . LEU A 1 81 ? -7.865 2.562 26.170 1.00 92.06 81 LEU A C 1
ATOM 638 O O . LEU A 1 81 ? -8.977 3.030 26.426 1.00 92.06 81 LEU A O 1
ATOM 642 N N . ASN A 1 82 ? -6.956 2.322 27.108 1.00 89.12 82 ASN A N 1
ATOM 643 C CA . ASN A 1 82 ? -7.139 2.767 28.476 1.00 89.12 82 ASN A CA 1
ATOM 644 C C . ASN A 1 82 ? -7.019 4.298 28.517 1.00 89.12 82 ASN A C 1
ATOM 646 O O . ASN A 1 82 ? -5.941 4.845 28.306 1.00 89.12 82 ASN A O 1
ATOM 650 N N . GLN A 1 83 ? -8.115 5.011 28.786 1.00 86.31 83 GLN A N 1
ATOM 651 C CA . GLN A 1 83 ? -8.113 6.482 28.764 1.00 86.31 83 GLN A CA 1
ATOM 652 C C . GLN A 1 83 ? -7.251 7.121 29.862 1.00 86.31 83 GLN A C 1
ATOM 654 O O . GLN A 1 83 ? -6.870 8.281 29.728 1.00 86.31 83 GLN A O 1
ATOM 659 N N . ALA A 1 84 ? -6.957 6.397 30.946 1.00 86.25 84 ALA A N 1
ATOM 660 C CA . ALA A 1 84 ? -6.157 6.920 32.048 1.00 86.25 84 ALA A CA 1
ATOM 661 C C . ALA A 1 84 ? -4.653 6.791 31.778 1.00 86.25 84 ALA A C 1
ATOM 663 O O . ALA A 1 84 ? -3.901 7.714 32.081 1.00 86.25 84 ALA A O 1
ATOM 664 N N . THR A 1 85 ? -4.215 5.662 31.213 1.00 87.81 85 THR A N 1
ATOM 665 C CA . THR A 1 85 ? -2.787 5.394 30.971 1.00 87.81 85 THR A CA 1
ATOM 666 C C . THR A 1 85 ? -2.362 5.603 29.519 1.00 87.81 85 THR A C 1
ATOM 668 O O . THR A 1 85 ? -1.171 5.669 29.248 1.00 87.81 85 THR A O 1
ATOM 671 N N . PHE A 1 86 ? -3.317 5.746 28.593 1.00 87.81 86 PHE A N 1
ATOM 672 C CA . PHE A 1 86 ? -3.100 5.743 27.140 1.00 87.81 86 PHE A CA 1
ATOM 673 C C . PHE A 1 86 ? -2.421 4.469 26.609 1.00 87.81 86 PHE A C 1
ATOM 675 O O . PHE A 1 86 ? -1.935 4.451 25.478 1.00 87.81 86 PHE A O 1
ATOM 682 N N . ASP A 1 87 ? -2.452 3.386 27.386 1.00 91.38 87 ASP A N 1
ATOM 683 C CA . ASP A 1 87 ? -1.975 2.077 26.956 1.00 91.38 87 ASP A CA 1
ATOM 684 C C . ASP A 1 87 ? -3.071 1.281 26.247 1.00 91.38 87 ASP A C 1
ATOM 686 O O . ASP A 1 87 ? -4.274 1.502 26.431 1.00 91.38 87 ASP A O 1
ATOM 690 N N . ILE A 1 88 ? -2.636 0.311 25.445 1.00 89.44 88 ILE A N 1
ATOM 691 C CA . ILE A 1 88 ? -3.532 -0.644 24.800 1.00 89.44 88 ILE A CA 1
ATOM 692 C C . ILE A 1 88 ? -3.997 -1.667 25.839 1.00 89.44 88 ILE A C 1
ATOM 694 O O . ILE A 1 88 ? -3.189 -2.388 26.425 1.00 89.44 88 ILE A O 1
ATOM 698 N N . ASP A 1 89 ? -5.310 -1.766 26.016 1.00 92.38 89 ASP A N 1
ATOM 699 C CA . ASP A 1 89 ? -5.951 -2.849 26.749 1.00 92.38 89 ASP A CA 1
ATOM 700 C C . ASP A 1 89 ? -6.002 -4.094 25.852 1.00 92.38 89 ASP A C 1
ATOM 702 O O . ASP A 1 89 ? -6.805 -4.199 24.917 1.00 92.38 89 ASP A O 1
ATOM 706 N N . MET A 1 90 ? -5.094 -5.033 26.122 1.00 91.88 90 MET A N 1
ATOM 707 C CA . MET A 1 90 ? -4.967 -6.269 25.350 1.00 91.88 90 MET A CA 1
ATOM 708 C C . MET A 1 90 ? -6.180 -7.191 25.510 1.00 91.88 90 MET A C 1
ATOM 710 O O . MET A 1 90 ? -6.535 -7.890 24.558 1.00 91.88 90 MET A O 1
ATOM 714 N N . ASP A 1 91 ? -6.845 -7.183 26.665 1.00 92.44 91 ASP A N 1
ATOM 715 C CA . ASP A 1 91 ? -8.035 -8.001 26.895 1.00 92.44 91 ASP A CA 1
ATOM 716 C C . ASP A 1 91 ? -9.214 -7.445 26.095 1.00 92.44 91 ASP A C 1
ATOM 718 O O . ASP A 1 91 ? -9.914 -8.190 25.401 1.00 92.44 91 ASP A O 1
ATOM 722 N N . ALA A 1 92 ? -9.400 -6.124 26.101 1.00 89.81 92 ALA A N 1
ATOM 723 C CA . ALA A 1 92 ? -10.405 -5.464 25.274 1.00 89.81 92 ALA A CA 1
ATOM 724 C C . ALA A 1 92 ? -10.117 -5.631 23.772 1.00 89.81 92 ALA A C 1
ATOM 726 O O . ALA A 1 92 ? -11.036 -5.887 22.992 1.00 89.81 92 ALA A O 1
ATOM 727 N N . TYR A 1 93 ? -8.848 -5.555 23.359 1.00 91.69 93 TYR A N 1
ATOM 728 C CA . TYR A 1 93 ? -8.421 -5.790 21.977 1.00 91.69 93 TYR A CA 1
ATOM 729 C C . TYR A 1 93 ? -8.756 -7.204 21.494 1.00 91.69 93 TYR A C 1
ATOM 731 O O . TYR A 1 93 ? -9.383 -7.367 20.444 1.00 91.69 93 TYR A O 1
ATOM 739 N N . ASN A 1 94 ? -8.393 -8.222 22.279 1.00 92.06 94 ASN A N 1
ATOM 740 C CA . ASN A 1 94 ? -8.631 -9.622 21.931 1.00 92.06 94 ASN A CA 1
ATOM 741 C C . ASN A 1 94 ? -10.128 -9.970 21.875 1.00 92.06 94 ASN A C 1
ATOM 743 O O . ASN A 1 94 ? -10.518 -10.817 21.073 1.00 92.06 94 ASN A O 1
ATOM 747 N N . ASN A 1 95 ? -10.962 -9.306 22.684 1.00 92.56 95 ASN A N 1
ATOM 748 C CA . ASN A 1 95 ? -12.415 -9.495 22.684 1.00 92.56 95 ASN A CA 1
ATOM 749 C C . ASN A 1 95 ? -13.147 -8.694 21.594 1.00 92.56 95 ASN A C 1
ATOM 751 O O . ASN A 1 95 ? -14.232 -9.096 21.174 1.00 92.56 95 ASN A O 1
ATOM 755 N N . TYR A 1 96 ? -12.601 -7.555 21.152 1.00 92.06 96 TYR A N 1
A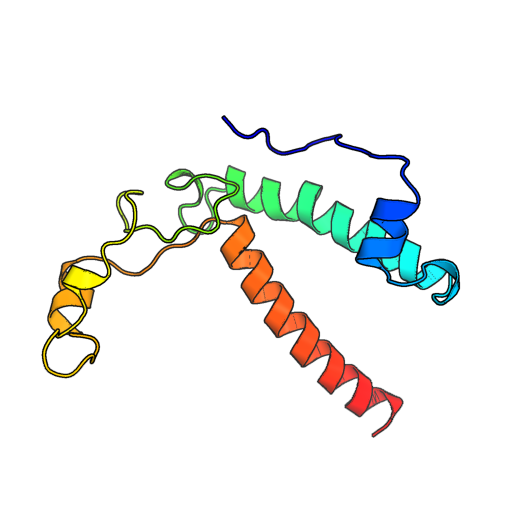TOM 756 C CA . TYR A 1 96 ? -13.240 -6.707 20.144 1.00 92.06 96 TYR A CA 1
ATOM 757 C C . TYR A 1 96 ? -12.922 -7.164 18.719 1.00 92.06 96 TYR A C 1
ATOM 759 O O . TYR A 1 96 ? -13.806 -7.650 18.015 1.00 92.06 96 TYR A O 1
ATOM 767 N N . SER A 1 97 ? -11.690 -6.944 18.263 1.00 90.75 97 SER A N 1
ATOM 768 C CA . SER A 1 97 ? -11.252 -7.274 16.909 1.00 90.75 97 SER A CA 1
ATOM 769 C C . SER A 1 97 ? -9.773 -6.964 16.738 1.00 90.75 97 SER A C 1
ATOM 771 O O . SER A 1 97 ? -9.277 -5.962 17.247 1.00 90.75 97 SER A O 1
ATOM 773 N N . LYS A 1 98 ? -9.104 -7.738 15.880 1.00 90.12 98 LYS A N 1
ATOM 774 C CA . LYS A 1 98 ? -7.838 -7.301 15.289 1.00 90.12 98 LYS A CA 1
ATOM 775 C C . LYS A 1 98 ? -8.073 -6.123 14.347 1.00 90.12 98 LYS A C 1
ATOM 777 O O . LYS A 1 98 ? -9.168 -5.962 13.803 1.00 90.12 98 LYS A O 1
ATOM 782 N N . LEU A 1 99 ? -7.042 -5.311 14.156 1.00 90.31 99 LEU A N 1
ATOM 783 C CA . LEU A 1 99 ? -7.088 -4.198 13.219 1.00 90.31 99 LEU A CA 1
ATOM 784 C C . LEU A 1 99 ? -6.923 -4.710 11.783 1.00 90.31 99 LEU A C 1
ATOM 786 O O . LEU A 1 99 ? -5.953 -5.403 11.474 1.00 90.31 99 LEU A O 1
ATOM 790 N N . HIS A 1 100 ? -7.868 -4.354 10.918 1.00 91.38 100 HIS A N 1
ATOM 791 C CA . HIS A 1 100 ? -7.855 -4.687 9.499 1.00 91.38 100 HIS A CA 1
ATOM 792 C C . HIS A 1 100 ? -7.683 -3.435 8.640 1.00 91.38 100 HIS A C 1
ATOM 794 O O . HIS A 1 100 ? -8.167 -2.351 8.971 1.00 91.38 100 HIS A O 1
ATOM 800 N N . LEU A 1 101 ? -6.984 -3.591 7.520 1.00 91.81 101 LEU A N 1
ATOM 801 C CA . LEU A 1 101 ? -6.718 -2.533 6.548 1.00 91.81 101 LEU A CA 1
ATOM 802 C C . LEU A 1 101 ? -7.357 -2.873 5.201 1.00 91.81 101 LEU A C 1
ATOM 804 O O . LEU A 1 101 ? -7.608 -4.042 4.899 1.00 91.81 101 LEU A O 1
ATOM 808 N N . SER A 1 102 ? -7.575 -1.854 4.365 1.00 91.44 102 SER A N 1
ATOM 809 C CA . SER A 1 102 ? -7.879 -2.100 2.954 1.00 91.44 102 SER A CA 1
ATOM 810 C C . SER A 1 102 ? -6.708 -2.808 2.268 1.00 91.44 102 SER A C 1
ATOM 812 O O . SER A 1 102 ? -5.550 -2.641 2.658 1.00 91.44 102 SER A O 1
ATOM 814 N N . ILE A 1 103 ? -7.003 -3.595 1.230 1.00 90.81 103 ILE A N 1
ATOM 815 C CA . ILE A 1 103 ? -5.989 -4.419 0.561 1.00 90.81 103 ILE A CA 1
ATOM 816 C C . ILE A 1 103 ? -4.863 -3.572 -0.045 1.00 90.81 103 ILE A C 1
ATOM 818 O O . ILE A 1 103 ? -3.698 -3.908 0.133 1.00 90.81 103 ILE A O 1
ATOM 822 N N . ILE A 1 104 ? -5.193 -2.437 -0.676 1.00 90.69 104 ILE A N 1
ATOM 823 C CA . ILE A 1 104 ? -4.188 -1.507 -1.211 1.00 90.69 104 ILE A CA 1
ATOM 824 C C . ILE A 1 104 ? -3.325 -0.947 -0.086 1.00 90.69 104 ILE A C 1
ATOM 826 O O . ILE A 1 104 ? -2.104 -0.984 -0.178 1.00 90.69 104 ILE A O 1
ATOM 830 N N . PHE A 1 105 ? -3.941 -0.490 1.004 1.00 90.81 105 PHE A N 1
ATOM 831 C CA . PHE A 1 105 ? -3.190 0.115 2.099 1.00 90.81 105 PHE A CA 1
ATOM 832 C C . PHE A 1 105 ? -2.266 -0.894 2.800 1.00 90.81 105 PHE A C 1
ATOM 834 O O . PHE A 1 105 ? -1.149 -0.552 3.183 1.00 90.81 105 PHE A O 1
ATOM 841 N N . ALA A 1 106 ? -2.694 -2.155 2.915 1.00 91.38 106 ALA A N 1
ATOM 842 C CA . ALA A 1 106 ? -1.862 -3.234 3.438 1.00 91.38 106 ALA A CA 1
ATOM 843 C C . ALA A 1 106 ? -0.635 -3.507 2.549 1.00 91.38 106 ALA A C 1
ATOM 845 O O . ALA A 1 106 ? 0.481 -3.635 3.059 1.00 91.38 106 ALA A O 1
ATOM 846 N N . PHE A 1 107 ? -0.820 -3.572 1.227 1.00 92.75 107 PHE A N 1
ATOM 847 C CA . PHE A 1 107 ? 0.290 -3.773 0.296 1.00 92.75 107 PHE A CA 1
ATOM 848 C C . PHE A 1 107 ? 1.230 -2.568 0.215 1.00 92.75 107 PHE A C 1
ATOM 850 O O . PHE A 1 107 ? 2.440 -2.777 0.171 1.00 92.75 107 PHE A O 1
ATOM 857 N N . ASP A 1 108 ? 0.720 -1.336 0.262 1.00 91.62 108 ASP A N 1
ATOM 858 C CA . ASP A 1 108 ? 1.545 -0.120 0.271 1.00 91.62 108 ASP A CA 1
ATOM 859 C C . ASP A 1 108 ? 2.493 -0.098 1.482 1.00 91.62 108 ASP A C 1
ATOM 861 O O . ASP A 1 108 ? 3.679 0.226 1.356 1.00 91.62 108 ASP A O 1
ATOM 865 N N . TYR A 1 109 ? 2.005 -0.522 2.653 1.00 91.56 109 TYR A N 1
ATOM 866 C CA . TYR A 1 109 ? 2.846 -0.711 3.837 1.00 91.56 109 TYR A CA 1
ATOM 867 C C . TYR A 1 109 ? 3.915 -1.785 3.617 1.00 91.56 109 TYR A C 1
ATOM 869 O O . TYR A 1 109 ? 5.092 -1.551 3.894 1.00 91.56 109 TYR A O 1
ATOM 877 N N . GLY A 1 110 ? 3.529 -2.951 3.091 1.00 92.19 110 GLY A N 1
ATOM 878 C CA . GLY A 1 110 ? 4.468 -4.035 2.793 1.00 92.19 110 GLY A CA 1
ATOM 879 C C . GLY A 1 110 ? 5.558 -3.618 1.800 1.00 92.19 110 GLY A C 1
ATOM 880 O O . GLY A 1 110 ? 6.739 -3.890 2.020 1.00 92.19 110 GLY A O 1
ATOM 881 N N . LEU A 1 111 ? 5.178 -2.898 0.743 1.00 92.31 111 LEU A N 1
ATOM 882 C CA . LEU A 1 111 ? 6.095 -2.382 -0.267 1.00 92.31 111 LEU A CA 1
ATOM 883 C C . LEU A 1 111 ? 7.050 -1.341 0.326 1.00 92.31 111 LEU A C 1
ATOM 885 O O . LEU A 1 111 ? 8.237 -1.362 0.017 1.00 92.31 111 LEU A O 1
ATOM 889 N N . SER A 1 112 ? 6.567 -0.479 1.223 1.00 91.56 112 SER A N 1
ATOM 890 C CA . SER A 1 112 ? 7.406 0.510 1.911 1.00 91.56 112 SER A CA 1
ATOM 891 C C . SER A 1 112 ? 8.534 -0.159 2.701 1.00 91.56 112 SER A C 1
ATOM 893 O O . SER A 1 112 ? 9.691 0.247 2.596 1.00 91.56 112 SER A O 1
ATOM 895 N N . PHE A 1 113 ? 8.235 -1.241 3.427 1.00 93.19 113 PHE A N 1
ATOM 896 C CA . PHE A 1 113 ? 9.267 -2.031 4.104 1.00 93.19 113 PHE A CA 1
ATOM 897 C C . PHE A 1 113 ? 10.206 -2.730 3.116 1.00 93.19 113 PHE A C 1
ATOM 899 O O . PHE A 1 113 ? 11.420 -2.703 3.310 1.00 93.19 113 PHE A O 1
ATOM 906 N N . ALA A 1 114 ? 9.671 -3.297 2.032 1.00 92.81 114 ALA A N 1
ATOM 907 C CA . ALA A 1 114 ? 10.481 -3.941 1.002 1.00 92.81 114 ALA A CA 1
ATOM 908 C C . ALA A 1 114 ? 11.467 -2.965 0.339 1.00 92.81 114 ALA A C 1
ATOM 910 O O . ALA A 1 114 ? 12.615 -3.332 0.109 1.00 92.81 114 ALA A O 1
ATOM 911 N N . ILE A 1 115 ? 11.060 -1.716 0.084 1.00 91.56 115 ILE A N 1
ATOM 912 C CA . ILE A 1 115 ? 11.923 -0.664 -0.475 1.00 91.56 115 ILE A CA 1
ATOM 913 C C . ILE A 1 115 ? 13.063 -0.320 0.491 1.00 91.56 115 ILE A C 1
ATOM 915 O O . ILE A 1 115 ? 14.215 -0.203 0.063 1.00 91.56 115 ILE A O 1
ATOM 919 N N . LEU A 1 116 ? 12.776 -0.198 1.791 1.00 93.06 116 LEU A N 1
ATOM 920 C CA . LEU A 1 116 ? 13.807 0.045 2.805 1.00 93.06 116 LEU A CA 1
ATOM 921 C C . LEU A 1 116 ? 14.830 -1.095 2.829 1.00 93.06 116 LEU A C 1
ATOM 923 O O . LEU A 1 116 ? 16.035 -0.850 2.759 1.00 93.06 116 LEU A O 1
ATOM 927 N N . THR A 1 117 ? 14.361 -2.343 2.855 1.00 93.44 117 THR A N 1
ATOM 928 C CA . THR A 1 117 ? 15.239 -3.517 2.815 1.00 93.44 117 THR A CA 1
ATOM 929 C C . THR A 1 117 ? 16.036 -3.582 1.513 1.00 93.44 117 THR A C 1
ATOM 931 O O . THR A 1 117 ? 17.247 -3.783 1.560 1.00 93.44 117 THR A O 1
AT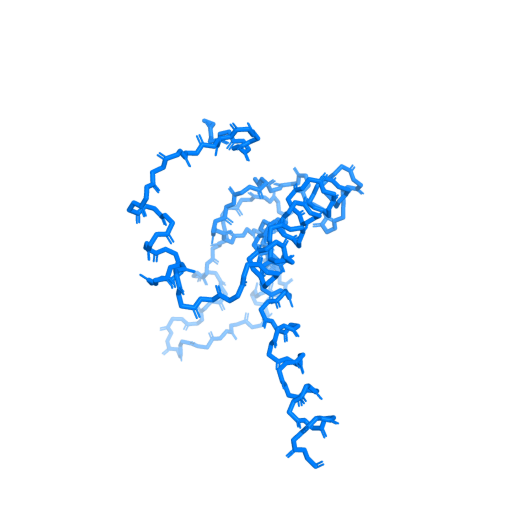OM 934 N N . ALA A 1 118 ? 15.404 -3.344 0.361 1.00 92.75 118 ALA A N 1
ATOM 935 C CA . ALA A 1 118 ? 16.069 -3.332 -0.940 1.00 92.75 118 ALA A CA 1
ATOM 936 C C . ALA A 1 118 ? 17.174 -2.271 -1.010 1.00 92.75 118 ALA A C 1
ATOM 938 O O . ALA A 1 118 ? 18.240 -2.533 -1.563 1.00 92.75 118 ALA A O 1
ATOM 939 N N . THR A 1 119 ? 16.954 -1.103 -0.402 1.00 92.31 119 THR A N 1
ATOM 940 C CA . THR A 1 119 ? 17.964 -0.040 -0.312 1.00 92.31 119 THR A CA 1
ATOM 941 C C . THR A 1 119 ? 19.183 -0.511 0.477 1.00 92.31 119 THR A C 1
ATOM 943 O O . THR A 1 119 ? 20.309 -0.371 0.003 1.00 92.31 119 THR A O 1
ATOM 946 N N . VAL A 1 120 ? 18.973 -1.133 1.643 1.00 93.81 120 VAL A N 1
ATOM 947 C CA . VAL A 1 120 ? 20.066 -1.697 2.453 1.00 93.81 120 VAL A CA 1
ATOM 948 C C . VAL A 1 120 ? 20.816 -2.782 1.678 1.00 93.81 120 VAL A C 1
ATOM 950 O O . VAL A 1 120 ? 22.043 -2.747 1.616 1.00 93.81 120 VAL A O 1
ATOM 953 N N . SER A 1 121 ? 20.100 -3.711 1.037 1.00 95.19 121 SER A N 1
ATOM 954 C CA . SER A 1 121 ? 20.707 -4.761 0.211 1.00 95.19 121 SER A CA 1
ATOM 955 C C . SER A 1 121 ? 21.517 -4.190 -0.953 1.00 95.19 121 SER A C 1
ATOM 957 O O . SER A 1 121 ? 22.614 -4.668 -1.222 1.00 95.19 121 SER A O 1
ATOM 959 N N . HIS A 1 122 ? 21.016 -3.153 -1.626 1.00 91.88 122 HIS A N 1
ATOM 960 C CA . HIS A 1 122 ? 21.721 -2.498 -2.725 1.00 91.88 122 HIS A CA 1
ATOM 961 C C . HIS A 1 122 ? 23.006 -1.810 -2.251 1.00 91.88 122 HIS A C 1
ATOM 963 O O . HIS A 1 122 ? 24.052 -1.954 -2.880 1.00 91.88 122 HIS A O 1
ATOM 969 N N . VAL A 1 123 ? 22.958 -1.081 -1.133 1.00 94.00 123 VAL A N 1
ATOM 970 C CA . VAL A 1 123 ? 24.162 -0.468 -0.554 1.00 94.00 123 VAL A CA 1
ATOM 971 C C . VAL A 1 123 ? 25.182 -1.546 -0.205 1.00 94.00 123 VAL A C 1
ATOM 973 O O . VAL A 1 123 ? 26.325 -1.438 -0.625 1.00 94.00 123 VAL A O 1
ATOM 976 N N . PHE A 1 124 ? 24.762 -2.613 0.476 1.00 94.56 124 PHE A N 1
ATOM 977 C CA . PHE A 1 124 ? 25.658 -3.697 0.872 1.00 94.56 124 PHE A CA 1
ATOM 978 C C . PHE A 1 124 ? 26.314 -4.409 -0.321 1.00 94.56 124 PHE A C 1
ATOM 980 O O . PHE A 1 124 ? 27.494 -4.718 -0.270 1.00 94.56 124 PHE A O 1
ATOM 987 N N . LEU A 1 125 ? 25.567 -4.668 -1.398 1.00 93.88 125 LEU A N 1
ATOM 988 C CA . LEU A 1 125 ? 26.073 -5.422 -2.551 1.00 93.88 125 LEU A CA 1
ATOM 989 C C . LEU A 1 125 ? 26.927 -4.593 -3.519 1.00 93.88 125 LEU A C 1
ATOM 991 O O . LEU A 1 125 ? 27.769 -5.162 -4.208 1.00 93.88 125 LEU A O 1
ATOM 995 N N . PHE A 1 126 ? 26.685 -3.284 -3.623 1.00 90.56 126 PHE A N 1
ATOM 996 C CA . PHE A 1 126 ? 27.314 -2.439 -4.648 1.00 90.56 126 PHE A CA 1
ATOM 997 C C . PHE A 1 126 ? 28.243 -1.355 -4.087 1.00 90.56 126 PHE A C 1
ATOM 999 O O . PHE A 1 126 ? 29.012 -0.772 -4.846 1.00 90.56 126 PHE A O 1
ATOM 1006 N N . HIS A 1 127 ? 28.155 -1.054 -2.790 1.00 85.69 127 HIS A N 1
ATOM 1007 C CA . HIS A 1 127 ? 28.910 0.017 -2.126 1.00 85.69 127 HIS A CA 1
ATOM 1008 C C . HIS A 1 127 ? 29.498 -0.421 -0.770 1.00 85.69 127 HIS A C 1
ATOM 1010 O O . HIS A 1 127 ? 30.027 0.425 -0.047 1.00 85.69 127 HIS A O 1
ATOM 1016 N N . GLY A 1 128 ? 29.364 -1.706 -0.419 1.00 57.69 128 GLY A N 1
ATOM 1017 C CA . GLY A 1 128 ? 29.865 -2.333 0.805 1.00 57.69 128 GLY A CA 1
ATOM 1018 C C . GLY A 1 128 ? 31.120 -3.154 0.565 1.00 57.69 128 GLY A C 1
ATOM 1019 O O . GLY A 1 128 ? 31.228 -3.759 -0.525 1.00 57.69 128 GLY A O 1
#

Sequence (128 aa):
MKGLGIGSFALDWNTVAGFLTSPLAFPGFAIINMLVGFVLYIYVVIPISYWSNFYDAKKFPLISPHTFDFTGAPYNVSRILNQATFDIDMDAYNNYSKLHLSIIFAFDYGLSFAILTATVSHVFLFHG

pLDDT: mean 86.21, std 9.18, range [39.62, 95.19]

Radius of gyration: 19.41 Å; chains: 1; bounding box: 48×34×52 Å

InterPro domains:
  IPR004648 Tetrapeptide transporter, OPT1/isp4 [PTHR22601] (1-128)
  IPR004813 Oligopeptide transporter, OPT superfamily [PF03169] (3-128)

Foldseek 3Di:
DPDLCVPVDDPDPVVVCVVVVDPVVDDVVVVVVVVVVVCCVSVPVLVVCCVVCPQVLVLEDQDDPFKAFPNHHGDDPVQQADPVPRDGNVVSDVVTGDIDDHPVVVVVVVVVVVVVVVVVVCCVVPVD

Secondary structure (DSSP, 8-state):
-----TT-----HHHHHHHHS-GGGS-HHHHHHHHHHHHHIIIIIHHHHHHTTGGGGGGS-SS-SSEE-TTSSBP-GGGTB-TTT--B-HHHHHHH---EE-HHHHHHHHHHHHHHHHHHHHHHHHH-

Organism: NCBI:txid97028